Protein AF-A0A359E8S1-F1 (afdb_monomer)

pLDDT: mean 85.15, std 16.0, range [52.91, 98.75]

Solvent-accessible surface area (backbone atoms only — not comparable to full-atom values): 5880 Å² total; per-residue (Å²): 112,73,70,60,55,50,54,52,55,55,54,58,60,58,66,73,65,75,69,86,79,79,72,77,51,79,89,73,49,80,91,60,82,71,47,79,49,80,50,60,53,67,72,57,52,53,48,48,70,34,80,74,32,28,78,39,86,68,62,40,66,24,32,45,33,46,35,44,95,92,48,75,49,77,45,74,78,38,75,44,66,67,66,79,71,79,53,41,76,44,92,75,118

Sequence (93 aa):
MKKFNLLFLFSFFFVLQGFAQNDIDWVFDDSSLPEIYIVIDQDSLDQLFEPEGWYSDHEYPATFIFKRDAEIDTVDNIGFRIRGNTSRASQKK

Radius of gyration: 25.04 Å; Cα contacts (8 Å, |Δi|>4): 92; chains: 1; bounding box: 75×26×40 Å

Structure (mmCIF, N/CA/C/O backbone):
data_AF-A0A359E8S1-F1
#
_entry.id   AF-A0A359E8S1-F1
#
loop_
_atom_site.group_PDB
_atom_site.id
_atom_site.type_symbol
_atom_site.label_atom_id
_atom_site.label_alt_id
_atom_site.label_comp_id
_atom_site.label_asym_id
_atom_site.label_entity_id
_atom_site.label_seq_id
_atom_site.pdbx_PDB_ins_code
_atom_site.Cartn_x
_atom_site.Cartn_y
_atom_site.Cartn_z
_atom_site.occupancy
_atom_site.B_iso_or_equiv
_atom_site.auth_seq_id
_atom_site.auth_comp_id
_atom_site.auth_asym_id
_atom_site.auth_atom_id
_atom_site.pdbx_PDB_model_num
ATOM 1 N N . MET A 1 1 ? 61.509 0.188 -22.748 1.00 55.44 1 MET A N 1
ATOM 2 C CA . MET A 1 1 ? 60.421 -0.711 -23.206 1.00 55.44 1 MET A CA 1
ATOM 3 C C . MET A 1 1 ? 59.537 -1.231 -22.066 1.00 55.44 1 MET A C 1
ATOM 5 O O . MET A 1 1 ? 58.331 -1.091 -22.172 1.00 55.44 1 MET A O 1
ATOM 9 N N . LYS A 1 2 ? 60.075 -1.735 -20.940 1.00 52.91 2 LYS A N 1
ATOM 10 C CA . LYS A 1 2 ? 59.253 -2.261 -19.818 1.00 52.91 2 LYS A CA 1
ATOM 11 C C . LYS A 1 2 ? 58.328 -1.228 -19.134 1.00 52.91 2 LYS A C 1
ATOM 13 O O . LYS A 1 2 ? 57.205 -1.563 -18.789 1.00 52.91 2 LYS A O 1
ATOM 18 N N . LYS A 1 3 ? 58.763 0.034 -18.994 1.00 53.28 3 LYS A N 1
ATOM 19 C CA . LYS A 1 3 ? 57.964 1.119 -18.377 1.00 53.28 3 LYS A CA 1
ATOM 20 C C . LYS A 1 3 ? 56.783 1.592 -19.244 1.00 53.28 3 LYS A C 1
ATOM 22 O O . LYS A 1 3 ? 55.773 2.015 -18.703 1.00 53.28 3 LYS A O 1
ATOM 27 N N . PHE A 1 4 ? 56.903 1.482 -20.570 1.00 55.75 4 PHE A N 1
ATOM 28 C CA . PHE A 1 4 ? 55.847 1.863 -21.518 1.00 55.75 4 PHE A CA 1
ATOM 29 C C . PHE A 1 4 ? 54.712 0.826 -21.532 1.00 55.75 4 PHE A C 1
ATOM 31 O O . PHE A 1 4 ? 53.544 1.191 -21.496 1.00 55.75 4 PHE A O 1
ATOM 38 N N . ASN A 1 5 ? 55.058 -0.464 -21.440 1.00 59.31 5 ASN A N 1
ATOM 39 C CA . ASN A 1 5 ? 54.081 -1.549 -21.279 1.00 59.31 5 ASN A CA 1
ATOM 40 C C . ASN A 1 5 ? 53.354 -1.502 -19.925 1.00 59.31 5 ASN A C 1
ATOM 42 O O . ASN A 1 5 ? 52.184 -1.859 -19.851 1.00 59.31 5 ASN A O 1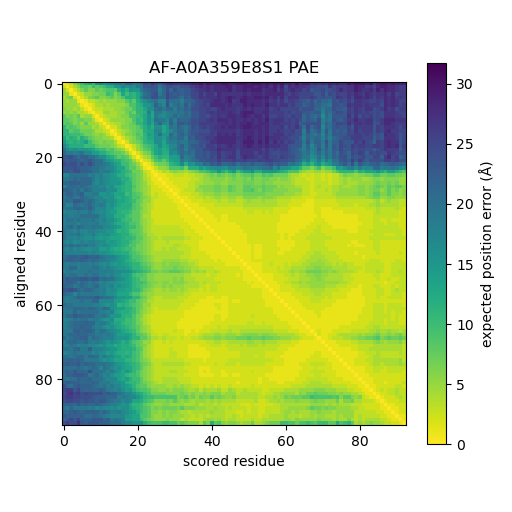
ATOM 46 N N . LEU A 1 6 ? 54.020 -1.032 -18.862 1.00 57.41 6 LEU A N 1
ATOM 47 C CA . LEU A 1 6 ? 53.401 -0.875 -17.542 1.00 57.41 6 LEU A CA 1
ATOM 48 C C . LEU A 1 6 ? 52.359 0.257 -17.522 1.00 57.41 6 LEU A C 1
ATOM 50 O O . LEU A 1 6 ? 51.294 0.094 -16.938 1.00 57.41 6 LEU A O 1
ATOM 54 N N . LEU A 1 7 ? 52.639 1.371 -18.208 1.00 58.78 7 LEU A N 1
ATOM 55 C CA . LEU A 1 7 ? 51.697 2.484 -18.384 1.00 58.78 7 LEU A CA 1
ATOM 56 C C . LEU A 1 7 ? 50.463 2.068 -19.199 1.00 58.78 7 LEU A C 1
ATOM 58 O O . LEU A 1 7 ? 49.345 2.453 -18.869 1.00 58.78 7 LEU A O 1
ATOM 62 N N . PHE A 1 8 ? 50.662 1.227 -20.217 1.00 58.94 8 PHE A N 1
ATOM 63 C CA . PHE A 1 8 ? 49.576 0.678 -21.028 1.00 58.94 8 PHE A CA 1
ATOM 64 C C . PHE A 1 8 ? 48.684 -0.289 -20.226 1.00 58.94 8 PHE A C 1
ATOM 66 O O . PHE A 1 8 ? 47.460 -0.218 -20.321 1.00 58.94 8 PHE A O 1
ATOM 73 N N . LEU A 1 9 ? 49.278 -1.128 -19.364 1.00 59.38 9 LEU A N 1
ATOM 74 C CA . LEU A 1 9 ? 48.531 -1.997 -18.442 1.00 59.38 9 LEU A CA 1
ATOM 75 C C . LEU A 1 9 ? 47.707 -1.195 -17.420 1.00 59.38 9 LEU A C 1
ATOM 77 O O . LEU A 1 9 ? 46.577 -1.565 -17.112 1.00 59.38 9 LEU A O 1
ATOM 81 N N . PHE A 1 10 ? 48.257 -0.088 -16.912 1.00 58.09 10 PHE A N 1
ATOM 82 C CA . PHE A 1 10 ? 47.574 0.770 -15.939 1.00 58.09 10 PHE A CA 1
ATOM 83 C C . PHE A 1 10 ? 46.400 1.535 -16.570 1.00 5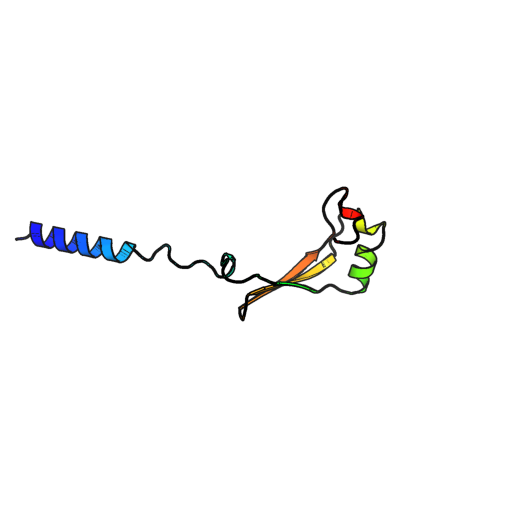8.09 10 PHE A C 1
ATOM 85 O O . PHE A 1 10 ? 45.347 1.681 -15.953 1.00 58.09 10 PHE A O 1
ATOM 92 N N . SER A 1 11 ? 46.546 1.955 -17.832 1.00 61.06 11 SER A N 1
ATOM 93 C CA . SER A 1 11 ? 45.462 2.572 -18.603 1.00 61.06 11 SER A CA 1
ATOM 94 C C . SER A 1 11 ? 44.318 1.597 -18.894 1.00 61.06 11 SER A C 1
ATOM 96 O O . SER A 1 11 ? 43.167 2.022 -18.910 1.00 61.06 11 SER A O 1
ATOM 98 N N . PHE A 1 12 ? 44.601 0.307 -19.099 1.00 60.53 12 PHE A N 1
ATOM 99 C CA . PHE A 1 12 ? 43.568 -0.710 -19.334 1.00 60.53 12 PHE A CA 1
ATOM 100 C C . PHE A 1 12 ? 42.722 -0.986 -18.078 1.00 60.53 12 PHE A C 1
ATOM 102 O O . PHE A 1 12 ? 41.520 -1.222 -18.176 1.00 60.53 12 PHE A O 1
ATOM 109 N N . PHE A 1 13 ? 43.322 -0.879 -16.887 1.00 59.25 13 PHE A N 1
ATOM 110 C CA . PHE A 1 13 ? 42.624 -1.069 -15.611 1.00 59.25 13 PHE A CA 1
ATOM 111 C C . PHE A 1 13 ? 41.652 0.081 -15.278 1.00 59.25 13 PHE A C 1
ATOM 113 O O . PHE A 1 13 ? 40.630 -0.144 -14.636 1.00 59.25 13 PHE A O 1
ATOM 120 N N . PHE A 1 14 ? 41.927 1.303 -15.754 1.00 59.41 14 PHE A N 1
ATOM 121 C CA . PHE A 1 14 ? 41.061 2.471 -15.534 1.00 59.41 14 PHE A CA 1
ATOM 122 C C . PHE A 1 14 ? 39.789 2.470 -16.398 1.00 59.41 14 PHE A C 1
ATOM 124 O O . PHE A 1 14 ? 38.761 2.977 -15.959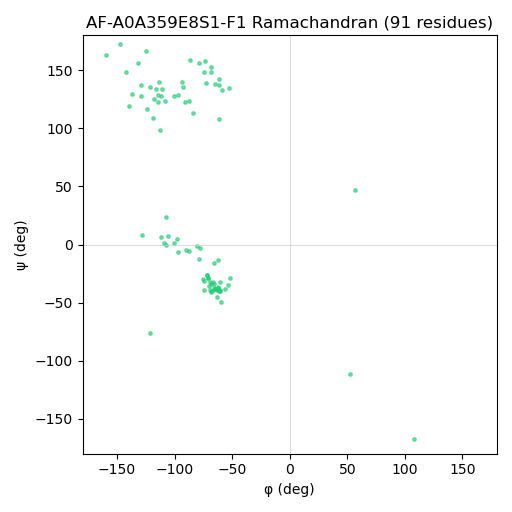 1.00 59.41 14 PHE A O 1
ATOM 131 N N . VAL A 1 15 ? 39.818 1.870 -17.594 1.00 60.12 15 VAL A N 1
ATOM 132 C CA . VAL A 1 15 ? 38.642 1.805 -18.489 1.00 60.12 15 VAL A CA 1
ATOM 133 C C . VAL A 1 15 ? 37.571 0.837 -17.957 1.00 60.12 15 VAL A C 1
ATOM 135 O O . VAL A 1 15 ? 36.385 1.043 -18.194 1.00 60.12 15 VAL A O 1
ATOM 138 N N . LEU A 1 16 ? 37.959 -0.175 -17.171 1.00 57.19 16 LEU A N 1
ATOM 139 C CA . LEU A 1 16 ? 37.029 -1.149 -16.577 1.00 57.19 16 LEU A CA 1
ATOM 140 C C . LEU A 1 16 ? 36.278 -0.629 -15.336 1.00 57.19 16 LEU A C 1
ATOM 142 O O . LEU A 1 16 ? 35.314 -1.255 -14.908 1.00 57.19 16 LEU A O 1
ATOM 146 N N . GLN A 1 17 ? 36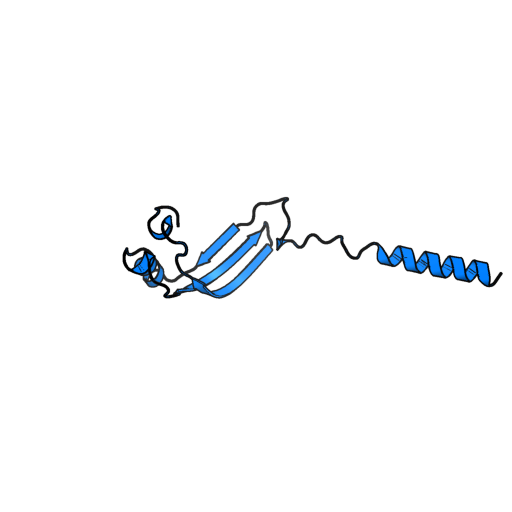.686 0.504 -14.757 1.00 58.25 17 GLN A N 1
ATOM 147 C CA . GLN A 1 17 ? 36.057 1.076 -13.553 1.00 58.25 17 GLN A CA 1
ATOM 148 C C . GLN A 1 17 ? 34.859 1.999 -13.876 1.00 58.25 17 GLN A C 1
ATOM 150 O O . GLN A 1 17 ? 34.179 2.461 -12.965 1.00 58.25 17 GLN A O 1
ATOM 155 N N . GLY A 1 18 ? 34.581 2.274 -15.159 1.00 57.12 18 GLY A N 1
ATOM 156 C CA . GLY A 1 18 ? 33.595 3.276 -15.597 1.00 57.12 18 GLY A CA 1
ATOM 157 C C . GLY A 1 18 ? 32.118 2.857 -15.583 1.00 57.12 18 GLY A C 1
ATOM 158 O O . GLY A 1 18 ? 31.269 3.678 -15.914 1.00 57.12 18 GLY A O 1
ATOM 159 N N . PHE A 1 19 ? 31.788 1.615 -15.214 1.00 56.28 19 PHE A N 1
ATOM 160 C CA . PHE A 1 19 ? 30.415 1.082 -15.305 1.00 56.28 19 PHE A CA 1
ATOM 161 C C . PHE A 1 19 ? 29.735 0.817 -13.955 1.00 56.28 19 PHE A C 1
ATOM 163 O O . PHE A 1 19 ? 28.635 0.286 -13.925 1.00 56.28 19 PHE A O 1
ATOM 170 N N . ALA A 1 20 ? 30.343 1.194 -12.828 1.00 57.53 20 ALA A N 1
ATOM 171 C CA . ALA A 1 20 ? 29.822 0.818 -11.509 1.00 57.53 20 ALA A CA 1
ATOM 172 C C . ALA A 1 20 ? 28.615 1.649 -11.008 1.00 57.53 20 ALA A C 1
ATOM 174 O O . ALA A 1 20 ? 28.129 1.375 -9.917 1.00 57.53 20 ALA A O 1
ATOM 175 N N . GLN A 1 21 ? 28.155 2.674 -11.740 1.00 60.06 21 GLN A N 1
ATOM 176 C CA . GLN A 1 21 ? 27.154 3.643 -11.243 1.00 60.06 21 GLN A CA 1
ATOM 177 C C . GLN A 1 21 ? 25.933 3.860 -12.156 1.00 60.06 21 GLN A C 1
ATOM 179 O O . GLN A 1 21 ? 25.162 4.777 -11.899 1.00 60.06 21 GLN A O 1
ATOM 184 N N . ASN A 1 22 ? 25.753 3.073 -13.222 1.00 59.41 22 ASN A N 1
ATOM 185 C CA . ASN A 1 22 ? 24.779 3.392 -14.280 1.00 59.41 22 ASN A CA 1
ATOM 186 C C . ASN A 1 22 ? 23.516 2.526 -14.324 1.00 59.41 22 ASN A C 1
ATOM 188 O O . ASN A 1 22 ? 22.869 2.495 -15.363 1.00 59.41 22 ASN A O 1
ATOM 192 N N . ASP A 1 23 ? 23.120 1.906 -13.218 1.00 65.69 23 ASP A N 1
ATOM 193 C CA . ASP A 1 23 ? 21.777 1.338 -13.125 1.00 65.69 23 ASP A CA 1
ATOM 194 C C . ASP A 1 23 ? 21.005 2.145 -12.081 1.00 65.69 23 ASP A C 1
ATOM 196 O O . ASP A 1 23 ? 21.183 1.972 -10.874 1.00 65.69 23 ASP A O 1
ATOM 200 N N . ILE A 1 24 ? 20.189 3.095 -12.552 1.00 69.81 24 ILE A N 1
ATOM 201 C CA . ILE A 1 24 ? 19.081 3.596 -11.738 1.00 69.81 24 ILE A CA 1
ATOM 202 C C . ILE A 1 24 ? 18.200 2.372 -11.502 1.00 69.81 24 ILE A C 1
ATOM 204 O O . ILE A 1 24 ? 17.594 1.856 -12.438 1.00 69.81 24 ILE A O 1
ATOM 208 N N . ASP A 1 25 ? 18.215 1.864 -10.270 1.00 83.38 25 ASP A N 1
ATOM 209 C CA . ASP A 1 25 ? 17.328 0.788 -9.839 1.00 83.38 25 ASP A CA 1
ATOM 210 C C . ASP A 1 25 ? 15.890 1.198 -10.174 1.00 83.38 25 ASP A C 1
ATOM 212 O O . ASP A 1 25 ? 15.494 2.341 -9.920 1.00 83.38 25 ASP A O 1
ATOM 216 N N . TRP A 1 26 ? 15.119 0.282 -10.752 1.00 86.81 26 TRP A N 1
ATOM 217 C CA . TRP A 1 26 ? 13.738 0.516 -11.161 1.00 86.81 26 TRP A CA 1
ATOM 218 C C . TRP A 1 26 ? 12.886 1.090 -10.019 1.00 86.81 26 TRP A C 1
ATOM 220 O O . TRP A 1 26 ? 11.975 1.876 -10.259 1.00 86.81 26 TRP A O 1
ATOM 230 N N . VAL A 1 27 ? 13.211 0.795 -8.755 1.00 88.38 27 VAL A N 1
ATOM 231 C CA . VAL A 1 27 ? 12.544 1.400 -7.592 1.00 88.38 27 VAL A CA 1
ATOM 232 C C . VAL A 1 27 ? 12.711 2.926 -7.563 1.00 88.38 27 VAL A C 1
ATOM 234 O O . VAL A 1 27 ? 11.748 3.639 -7.267 1.00 88.38 27 VAL A O 1
ATOM 237 N N . PHE A 1 28 ? 13.897 3.435 -7.905 1.00 87.94 28 PHE A N 1
ATOM 238 C CA . PHE A 1 28 ? 14.270 4.853 -7.840 1.00 87.94 28 PHE A CA 1
ATOM 239 C C . PHE A 1 28 ? 14.150 5.602 -9.174 1.00 87.94 28 PHE A C 1
ATOM 241 O O . PHE A 1 28 ? 14.508 6.778 -9.228 1.00 87.94 28 PHE A O 1
ATOM 248 N N . ASP A 1 29 ? 13.640 4.959 -10.226 1.00 87.12 29 ASP A N 1
ATOM 249 C CA . ASP A 1 29 ? 13.364 5.623 -11.501 1.00 87.12 29 ASP A CA 1
ATOM 250 C C . ASP A 1 29 ? 12.323 6.752 -11.330 1.00 87.12 29 ASP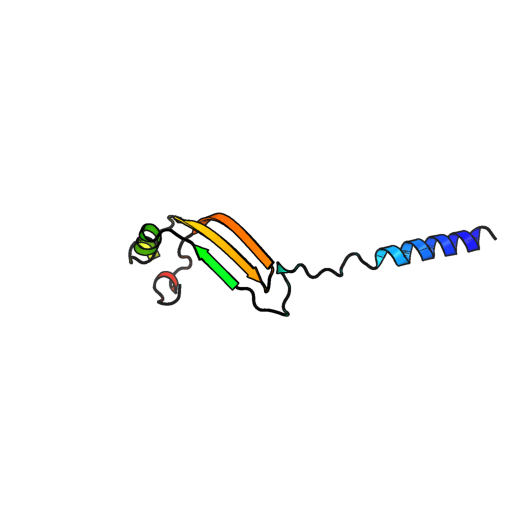 A C 1
ATOM 252 O O . ASP A 1 29 ? 11.324 6.609 -10.618 1.00 87.12 29 ASP A O 1
ATOM 256 N N . ASP A 1 30 ? 12.551 7.900 -11.960 1.00 90.12 30 ASP A N 1
ATOM 257 C CA . ASP A 1 30 ? 11.655 9.062 -11.952 1.00 90.12 30 ASP A CA 1
ATOM 258 C C . ASP A 1 30 ? 10.964 9.300 -13.306 1.00 90.12 30 ASP A C 1
ATOM 260 O O . ASP A 1 30 ? 10.150 10.219 -13.435 1.00 90.12 30 ASP A O 1
ATOM 264 N N . SER A 1 31 ? 11.229 8.443 -14.299 1.00 92.19 31 SER A N 1
ATOM 265 C CA . SER A 1 31 ? 10.644 8.521 -15.640 1.00 92.19 31 SER A CA 1
ATOM 266 C C . SER A 1 31 ? 9.157 8.139 -15.685 1.00 92.19 31 SER A C 1
ATOM 268 O O . SER A 1 31 ? 8.410 8.629 -16.539 1.00 92.19 31 SER A O 1
ATOM 270 N N . SER A 1 32 ? 8.709 7.312 -14.737 1.00 92.31 32 SER A N 1
ATOM 271 C CA . SER A 1 32 ? 7.322 6.873 -14.564 1.00 92.31 32 SER A CA 1
ATOM 272 C C . SER A 1 32 ? 6.869 7.010 -13.106 1.00 92.31 32 SER A C 1
ATOM 274 O O . SER A 1 32 ? 7.680 7.062 -12.179 1.00 92.31 32 SER A O 1
ATOM 276 N N . LEU A 1 33 ? 5.554 7.114 -12.883 1.00 94.50 33 LEU A N 1
ATOM 277 C CA . LEU A 1 33 ? 4.985 7.154 -11.534 1.00 94.50 33 LEU A CA 1
ATOM 278 C C . LEU A 1 33 ? 4.641 5.724 -11.090 1.00 94.50 33 LEU A C 1
ATOM 280 O O . LEU A 1 33 ? 3.842 5.078 -11.771 1.00 94.50 33 LEU A O 1
ATOM 284 N N . PRO A 1 34 ? 5.178 5.229 -9.962 1.00 95.81 34 PRO A N 1
ATOM 285 C CA . PRO A 1 34 ? 4.814 3.914 -9.460 1.00 95.81 34 PRO A CA 1
ATOM 286 C C . PRO A 1 34 ? 3.409 3.893 -8.843 1.00 95.81 34 PRO A C 1
ATOM 288 O O . PRO A 1 34 ? 2.878 4.904 -8.376 1.00 95.81 34 PRO A O 1
ATOM 291 N N . GLU A 1 35 ? 2.832 2.699 -8.791 1.00 96.69 35 GLU A N 1
ATOM 292 C CA . GLU A 1 35 ? 1.539 2.387 -8.194 1.00 96.69 35 GLU A CA 1
ATOM 293 C C . GLU A 1 35 ? 1.739 1.490 -6.963 1.00 96.69 35 GLU A C 1
ATOM 295 O O . GLU A 1 35 ? 2.553 0.565 -6.979 1.00 96.69 35 GLU A O 1
ATOM 300 N N . ILE A 1 36 ? 0.972 1.736 -5.899 1.00 97.44 36 ILE A N 1
ATOM 301 C CA . ILE A 1 36 ? 0.931 0.873 -4.713 1.00 97.44 36 ILE A CA 1
ATOM 302 C C . ILE A 1 36 ? -0.482 0.322 -4.574 1.00 97.44 36 ILE A C 1
ATOM 304 O O . ILE A 1 36 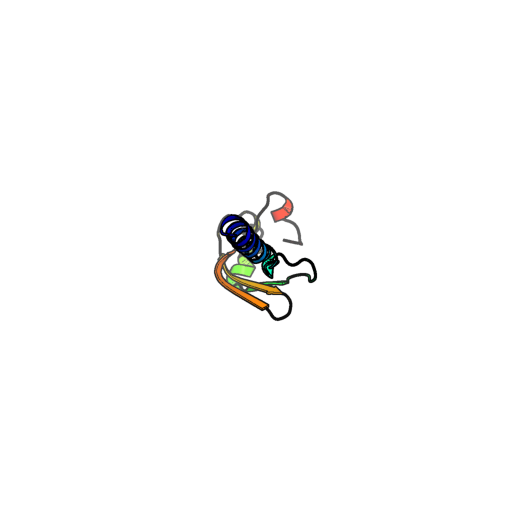? -1.443 1.089 -4.485 1.00 97.44 36 ILE A O 1
ATOM 308 N N . TYR A 1 37 ? -0.592 -0.999 -4.498 1.00 98.19 37 TYR A N 1
ATOM 309 C CA . TYR A 1 37 ? -1.830 -1.693 -4.173 1.00 98.19 37 TYR A CA 1
ATOM 310 C C . TYR A 1 37 ? -1.692 -2.340 -2.800 1.00 98.19 37 TYR A C 1
ATOM 312 O O . TYR A 1 37 ? -0.690 -2.992 -2.504 1.00 98.19 37 TYR A O 1
ATOM 320 N N . ILE A 1 38 ? -2.714 -2.160 -1.967 1.00 98.06 38 ILE A N 1
ATOM 321 C CA . ILE A 1 38 ? -2.833 -2.818 -0.668 1.00 98.06 38 ILE A CA 1
ATOM 322 C C . ILE A 1 38 ? -4.039 -3.743 -0.738 1.00 98.06 38 ILE A C 1
ATOM 324 O O . ILE A 1 38 ? -5.148 -3.291 -1.028 1.00 98.06 38 ILE A O 1
ATOM 328 N N . VAL A 1 39 ? -3.820 -5.027 -0.476 1.00 98.44 39 VAL A N 1
ATOM 329 C CA . VAL A 1 39 ? -4.888 -6.025 -0.357 1.00 98.44 39 VAL A CA 1
ATOM 330 C C . VAL A 1 39 ? -5.005 -6.411 1.108 1.00 98.44 39 VAL A C 1
ATOM 332 O O . VAL A 1 39 ? -4.026 -6.819 1.723 1.00 98.44 39 VAL A O 1
ATOM 335 N N . ILE A 1 40 ? -6.193 -6.256 1.671 1.00 98.44 40 ILE A N 1
ATOM 336 C CA . ILE A 1 40 ? -6.502 -6.496 3.081 1.00 98.44 40 ILE A CA 1
ATOM 337 C C . ILE A 1 40 ? -7.895 -7.117 3.161 1.00 98.44 40 ILE A C 1
ATOM 339 O O . ILE A 1 40 ? -8.741 -6.834 2.307 1.00 98.44 40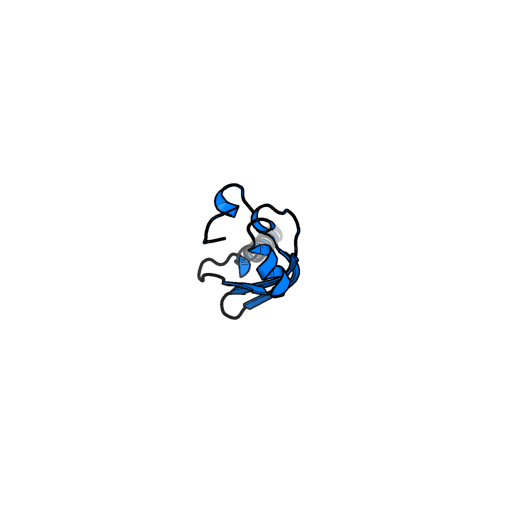 ILE A O 1
ATOM 343 N N . ASP A 1 41 ? -8.127 -7.965 4.160 1.00 98.38 41 ASP A N 1
ATOM 344 C CA . ASP A 1 41 ? -9.447 -8.547 4.384 1.00 98.38 41 ASP A CA 1
ATOM 345 C C . ASP A 1 41 ? -10.488 -7.460 4.687 1.00 98.38 41 ASP A C 1
ATOM 347 O O . ASP A 1 41 ? -10.214 -6.462 5.360 1.00 98.38 41 ASP A O 1
ATOM 351 N N . GLN A 1 42 ? -11.704 -7.648 4.170 1.00 98.06 42 GLN A N 1
ATOM 352 C CA . GLN A 1 42 ? -12.758 -6.637 4.260 1.00 98.06 42 GLN A CA 1
ATOM 353 C C . GLN A 1 42 ? -13.161 -6.340 5.711 1.00 98.06 42 GLN A C 1
ATOM 355 O O . GLN A 1 42 ? -13.399 -5.187 6.047 1.00 98.06 42 GLN A O 1
ATOM 360 N N . ASP A 1 43 ? -13.200 -7.350 6.580 1.00 98.06 43 ASP A N 1
ATOM 361 C CA . ASP A 1 43 ? -13.540 -7.181 7.997 1.00 98.06 43 ASP A CA 1
ATOM 362 C C . ASP A 1 43 ? -12.502 -6.329 8.747 1.00 98.06 43 ASP A C 1
ATOM 364 O O . ASP A 1 43 ? -12.848 -5.480 9.569 1.00 98.06 43 ASP A O 1
ATOM 368 N N . SER A 1 44 ? -11.228 -6.520 8.417 1.00 97.56 44 SER A N 1
ATOM 369 C CA . SER A 1 44 ? -10.097 -5.747 8.919 1.00 97.56 44 SER A CA 1
ATOM 370 C C . SER A 1 44 ? -10.135 -4.314 8.393 1.00 97.56 44 SER A C 1
ATOM 372 O O . SER A 1 44 ? -9.893 -3.367 9.142 1.00 97.56 44 SER A O 1
ATOM 374 N N . LEU A 1 45 ? -10.484 -4.141 7.114 1.00 96.69 45 LEU A N 1
ATOM 375 C CA . LEU A 1 45 ? -10.658 -2.830 6.497 1.00 96.69 45 LEU A CA 1
ATOM 376 C C . LEU A 1 45 ? -11.798 -2.044 7.152 1.00 96.69 45 LEU A C 1
ATOM 378 O O . LEU A 1 45 ? -11.623 -0.866 7.461 1.00 96.69 45 LEU A O 1
ATOM 382 N N . ASP A 1 46 ? -12.936 -2.694 7.390 1.00 96.81 46 ASP A N 1
ATOM 383 C CA . ASP A 1 46 ? -14.101 -2.079 8.022 1.00 96.81 46 ASP A CA 1
ATOM 384 C C . ASP A 1 46 ? -13.744 -1.570 9.425 1.00 96.81 46 ASP A C 1
ATOM 386 O O . ASP A 1 46 ? -13.940 -0.388 9.712 1.00 96.81 46 ASP A O 1
ATOM 390 N N . GLN A 1 47 ? -13.108 -2.407 10.254 1.00 96.06 47 GLN A N 1
ATOM 391 C CA . GLN A 1 47 ? -12.645 -2.010 11.590 1.00 96.06 47 GLN A CA 1
ATOM 392 C C . GLN A 1 47 ? -11.610 -0.881 11.549 1.00 96.06 47 GLN A C 1
ATOM 394 O O . GLN A 1 47 ? -11.647 0.034 12.371 1.00 96.06 47 GLN A O 1
ATOM 399 N N . LEU A 1 48 ? -10.683 -0.912 10.585 1.00 94.88 48 LEU A N 1
ATOM 400 C CA . LEU A 1 48 ? -9.676 0.136 10.428 1.00 94.88 48 LEU A CA 1
ATOM 401 C C . LEU A 1 48 ? -10.319 1.509 10.164 1.00 94.88 48 LEU A C 1
ATOM 403 O O . LEU A 1 48 ? -9.774 2.534 10.584 1.00 94.88 48 LEU A O 1
ATOM 407 N N . PHE A 1 49 ? -11.471 1.539 9.486 1.00 93.00 49 PHE A N 1
ATOM 408 C CA . PHE A 1 49 ? -12.208 2.761 9.165 1.00 93.00 49 PHE A CA 1
ATOM 409 C C . PHE A 1 49 ? -13.236 3.193 10.218 1.00 93.00 49 PHE A C 1
ATOM 411 O O . PHE A 1 49 ? -13.764 4.305 10.097 1.00 93.00 49 PHE A O 1
ATOM 418 N N . GLU A 1 50 ? -13.469 2.414 11.271 1.00 94.62 50 GLU A N 1
ATOM 419 C CA . GLU A 1 50 ? -14.257 2.857 12.425 1.00 94.62 50 GLU A CA 1
ATOM 420 C C . GLU A 1 50 ? -13.511 3.950 13.223 1.00 94.62 50 GLU A C 1
ATOM 422 O O . GLU A 1 50 ? -12.275 3.946 13.276 1.00 94.62 50 GLU A O 1
ATOM 427 N N . PRO A 1 51 ? -14.216 4.906 13.865 1.00 92.69 51 PRO A N 1
ATOM 428 C CA . PRO A 1 51 ? -13.584 5.957 14.670 1.00 92.69 51 PRO A CA 1
ATOM 429 C C . PRO A 1 51 ? -12.623 5.427 15.747 1.00 92.69 51 PRO A C 1
ATOM 431 O O . PRO A 1 51 ? -11.591 6.045 16.018 1.00 92.69 51 PRO A O 1
ATOM 434 N N . GLU A 1 52 ? -12.940 4.276 16.340 1.00 90.56 52 GLU A N 1
ATOM 435 C CA . GLU A 1 52 ? -12.102 3.556 17.297 1.00 90.56 52 GLU A CA 1
ATOM 436 C C . GLU A 1 52 ? -10.813 3.025 16.642 1.00 90.56 52 GLU A C 1
ATOM 438 O O . GLU A 1 52 ? -9.736 3.083 17.243 1.00 90.56 52 GLU A O 1
ATOM 443 N N . GLY A 1 53 ? -10.901 2.568 15.389 1.00 91.31 53 GLY A N 1
ATOM 444 C CA . GLY A 1 53 ? -9.776 2.075 14.595 1.00 91.31 53 GLY A CA 1
ATOM 445 C C . GLY A 1 53 ? -8.778 3.168 14.213 1.00 91.31 53 GLY A C 1
ATOM 446 O O . GLY A 1 53 ? -7.568 2.934 14.221 1.00 91.31 53 GLY A O 1
ATOM 447 N N . TRP A 1 54 ? -9.242 4.399 13.973 1.00 92.94 54 TRP A N 1
ATOM 448 C CA . TRP A 1 54 ? -8.393 5.516 13.528 1.00 92.94 54 TRP A CA 1
ATOM 449 C C . TRP A 1 54 ? -7.220 5.807 14.469 1.00 92.94 54 TRP A C 1
ATOM 451 O O . TRP A 1 54 ? -6.114 6.131 14.021 1.00 92.94 54 TRP A O 1
ATOM 461 N N . TYR A 1 55 ? -7.457 5.705 15.777 1.00 92.56 55 TYR A N 1
ATOM 462 C CA . TYR A 1 55 ? -6.472 5.992 16.824 1.00 92.56 55 TYR A CA 1
ATOM 463 C C . TYR A 1 55 ? -5.824 4.738 17.416 1.00 92.56 55 TYR A C 1
ATOM 465 O O . TYR A 1 55 ? -4.945 4.859 18.268 1.00 92.56 55 TYR A O 1
ATOM 473 N N . SER A 1 56 ? -6.194 3.556 16.923 1.00 93.88 56 SER A N 1
ATOM 474 C CA . SER A 1 56 ? -5.565 2.298 17.304 1.00 93.88 56 SER A CA 1
ATOM 475 C C . SER A 1 56 ? -4.124 2.207 16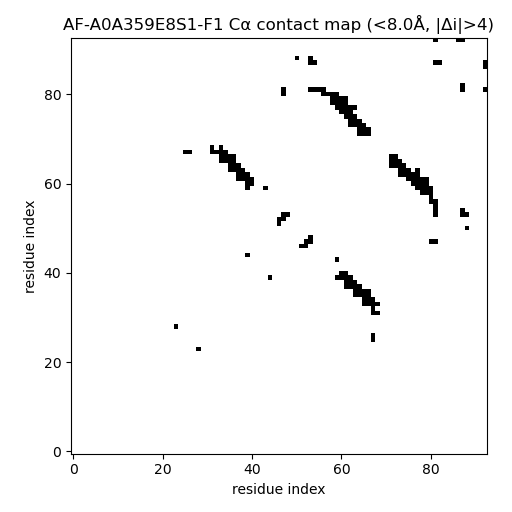.781 1.00 93.88 56 SER A C 1
ATOM 477 O O . SER A 1 56 ? -3.753 2.817 15.771 1.00 93.88 56 SER A O 1
ATOM 479 N N . ASP A 1 57 ? -3.295 1.442 17.491 1.00 94.81 57 ASP A N 1
ATOM 480 C CA . ASP A 1 57 ? -1.965 1.013 17.041 1.00 94.81 57 ASP A CA 1
ATOM 481 C C . ASP A 1 57 ? -1.949 -0.471 16.632 1.00 94.81 57 ASP A C 1
ATOM 483 O O . ASP A 1 57 ? -0.885 -1.013 16.343 1.00 94.81 57 ASP A O 1
ATOM 487 N N . HIS A 1 58 ? -3.117 -1.120 16.586 1.00 95.69 58 HIS A N 1
ATOM 488 C CA . HIS A 1 58 ? -3.255 -2.467 16.043 1.00 95.69 58 HIS A CA 1
ATOM 489 C C . HIS A 1 58 ? -2.941 -2.486 14.540 1.00 95.69 58 HIS A C 1
ATOM 491 O O . HIS A 1 58 ? -3.340 -1.580 13.808 1.00 95.69 58 HIS A O 1
ATOM 497 N N . GLU A 1 59 ? -2.219 -3.515 14.099 1.00 97.56 59 GLU A N 1
ATOM 498 C CA . GLU A 1 59 ? -1.833 -3.730 12.704 1.00 97.56 59 GLU A CA 1
ATOM 499 C C . GLU A 1 59 ? -2.572 -4.946 12.160 1.00 97.56 59 GLU A C 1
ATOM 501 O O . GLU A 1 59 ? -2.523 -6.023 12.755 1.00 97.56 59 GLU A O 1
ATOM 506 N N . TYR A 1 60 ? -3.241 -4.761 11.025 1.00 97.75 60 TYR A N 1
ATOM 507 C CA . TYR A 1 60 ? -3.978 -5.813 10.341 1.00 97.75 60 TYR A CA 1
ATOM 508 C C . TYR A 1 60 ? -3.098 -6.472 9.272 1.00 97.75 60 TYR A C 1
ATOM 510 O O . TYR A 1 60 ? -2.372 -5.754 8.577 1.00 97.75 60 TYR A O 1
ATOM 518 N N . PRO A 1 61 ? -3.152 -7.805 9.108 1.00 98.31 61 PRO A N 1
ATOM 519 C CA . PRO A 1 61 ? -2.460 -8.487 8.022 1.00 98.31 61 PRO A CA 1
ATOM 520 C C . PRO A 1 61 ? -2.920 -7.972 6.655 1.00 98.31 61 PRO A C 1
ATOM 522 O O . PRO A 1 61 ? -4.116 -7.859 6.390 1.00 98.31 61 PRO A O 1
ATOM 525 N N . ALA A 1 62 ? -1.970 -7.673 5.777 1.00 98.56 62 ALA A N 1
ATOM 526 C CA . ALA A 1 62 ? -2.239 -7.245 4.411 1.00 98.56 62 ALA A CA 1
ATOM 527 C C . ALA A 1 62 ? -1.137 -7.722 3.452 1.00 98.56 62 ALA A C 1
ATOM 529 O O . ALA A 1 62 ? -0.106 -8.259 3.862 1.00 98.56 62 ALA A O 1
ATOM 530 N N . THR A 1 63 ? -1.360 -7.512 2.159 1.00 98.75 63 THR A N 1
ATOM 531 C CA . THR A 1 63 ? -0.377 -7.699 1.089 1.00 98.75 63 THR A CA 1
ATOM 532 C C . THR A 1 63 ? -0.061 -6.347 0.469 1.00 98.75 63 THR A C 1
ATOM 534 O O . THR A 1 63 ? -0.971 -5.602 0.096 1.00 98.75 63 THR A O 1
ATOM 537 N N . PHE A 1 64 ? 1.227 -6.034 0.363 1.00 98.62 64 PHE A N 1
ATOM 538 C CA . PHE A 1 64 ? 1.732 -4.841 -0.304 1.00 98.62 64 PHE A CA 1
ATOM 539 C C . PHE A 1 64 ? 2.224 -5.214 -1.700 1.00 98.62 64 PHE A C 1
ATOM 541 O O . PHE A 1 64 ? 3.037 -6.123 -1.843 1.00 98.62 64 PHE A O 1
ATOM 548 N N . ILE A 1 65 ? 1.757 -4.502 -2.721 1.00 98.56 65 ILE A N 1
ATOM 549 C CA . ILE A 1 65 ? 2.190 -4.692 -4.105 1.00 98.56 65 ILE A CA 1
ATOM 550 C C . ILE A 1 65 ? 2.693 -3.348 -4.623 1.00 98.56 65 ILE A C 1
ATOM 552 O O . ILE A 1 65 ? 1.922 -2.390 -4.731 1.00 98.56 65 ILE A O 1
ATOM 556 N N . PHE A 1 66 ? 3.976 -3.285 -4.960 1.00 97.81 66 PHE A N 1
ATOM 557 C CA . PHE A 1 66 ? 4.580 -2.168 -5.673 1.00 97.81 66 PHE A CA 1
ATOM 558 C C . PHE A 1 66 ? 4.641 -2.509 -7.155 1.00 97.81 66 PHE A C 1
ATOM 560 O O . PHE A 1 66 ? 5.133 -3.568 -7.540 1.00 97.81 66 PHE A O 1
ATOM 567 N N . LYS A 1 67 ? 4.137 -1.611 -7.994 1.00 96.69 67 LYS A N 1
ATOM 568 C CA . LYS A 1 67 ? 4.132 -1.786 -9.441 1.00 96.69 67 LYS A CA 1
ATOM 569 C C . LYS A 1 67 ? 4.711 -0.557 -10.114 1.00 96.69 67 LYS A C 1
ATOM 571 O O . LYS A 1 67 ? 4.341 0.570 -9.793 1.00 96.69 67 LYS A O 1
ATOM 576 N N . ARG A 1 68 ? 5.551 -0.786 -11.114 1.00 95.38 68 ARG A N 1
ATOM 577 C CA . ARG A 1 68 ? 6.033 0.242 -12.029 1.00 95.38 68 ARG A CA 1
ATOM 578 C C . ARG A 1 68 ? 6.057 -0.336 -13.430 1.00 95.38 68 ARG A C 1
ATOM 580 O O . ARG A 1 68 ? 6.744 -1.317 -13.684 1.00 95.38 68 ARG A O 1
ATOM 587 N N . ASP A 1 69 ? 5.290 0.265 -14.332 1.00 92.38 69 ASP A N 1
ATOM 588 C CA . ASP A 1 69 ? 5.156 -0.211 -15.708 1.00 92.38 69 ASP A CA 1
ATOM 589 C C . ASP A 1 69 ? 4.788 -1.712 -15.762 1.00 92.38 69 ASP A C 1
ATOM 591 O O . ASP A 1 69 ? 3.673 -2.086 -15.379 1.00 92.38 69 ASP A O 1
ATOM 595 N N . ALA A 1 70 ? 5.702 -2.570 -16.226 1.00 92.19 70 ALA A N 1
ATOM 596 C CA . ALA A 1 70 ? 5.525 -4.025 -16.287 1.00 92.19 70 ALA A CA 1
ATOM 597 C C . ALA A 1 70 ? 6.145 -4.781 -15.094 1.00 92.19 70 ALA A C 1
ATOM 599 O O . ALA A 1 70 ? 5.958 -5.993 -14.983 1.00 92.19 70 ALA A O 1
ATOM 600 N N . GLU A 1 71 ? 6.873 -4.089 -14.220 1.00 94.31 71 GLU A N 1
ATOM 601 C CA . GLU A 1 71 ? 7.567 -4.663 -13.070 1.00 94.31 71 GLU A CA 1
ATOM 602 C C . GLU A 1 71 ? 6.680 -4.614 -11.824 1.00 94.31 71 GLU A C 1
ATOM 604 O O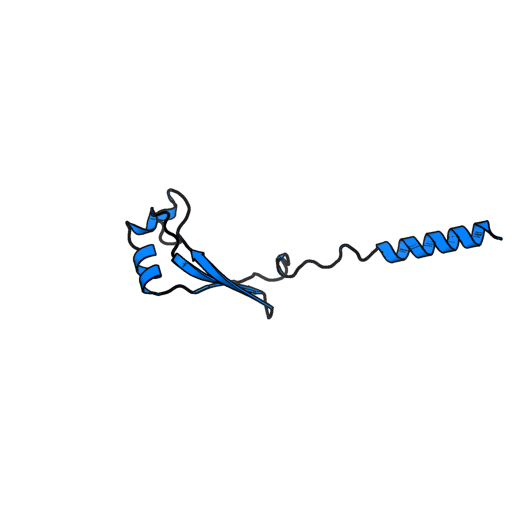 . GLU A 1 71 ? 5.991 -3.625 -11.555 1.00 94.31 71 GLU A O 1
ATOM 609 N N . ILE A 1 72 ? 6.657 -5.723 -11.084 1.00 96.31 72 ILE A N 1
ATOM 610 C CA . ILE A 1 72 ? 5.806 -5.920 -9.912 1.00 96.31 72 ILE A CA 1
ATOM 611 C C . ILE A 1 72 ? 6.641 -6.588 -8.823 1.00 96.31 72 ILE A C 1
ATOM 613 O O . ILE A 1 72 ? 7.247 -7.631 -9.064 1.00 96.31 72 ILE A O 1
ATOM 617 N N . ASP A 1 73 ? 6.607 -6.015 -7.624 1.00 97.00 73 ASP A N 1
ATOM 618 C CA . ASP A 1 73 ? 7.146 -6.602 -6.400 1.00 97.00 73 ASP A CA 1
ATOM 619 C C . ASP A 1 73 ? 6.026 -6.740 -5.364 1.00 97.00 73 ASP A C 1
ATOM 621 O O . ASP A 1 73 ? 5.187 -5.851 -5.208 1.00 97.00 73 ASP A O 1
ATOM 625 N N . THR A 1 74 ? 5.964 -7.889 -4.697 1.00 98.19 74 THR A N 1
ATOM 626 C CA . THR A 1 74 ? 4.889 -8.243 -3.765 1.00 98.19 74 THR A CA 1
ATOM 627 C C . THR A 1 74 ? 5.481 -8.706 -2.447 1.00 98.19 74 THR A C 1
ATOM 629 O O . THR A 1 74 ? 6.309 -9.614 -2.406 1.00 98.19 74 THR A O 1
ATOM 632 N N . VAL A 1 75 ? 5.009 -8.101 -1.361 1.00 98.44 75 VAL A N 1
ATOM 633 C CA . VAL A 1 75 ? 5.360 -8.472 0.006 1.00 98.44 75 VAL A CA 1
ATOM 634 C C . VAL A 1 75 ? 4.090 -8.904 0.725 1.00 98.44 75 VAL A C 1
ATOM 636 O O . VAL A 1 75 ? 3.219 -8.089 1.044 1.00 98.44 75 VAL A O 1
ATOM 639 N N . ASP A 1 76 ? 3.998 -10.205 0.971 1.00 98.38 76 ASP A N 1
ATOM 640 C CA . ASP A 1 76 ? 2.886 -10.810 1.693 1.00 98.38 76 ASP A CA 1
ATOM 641 C C . ASP A 1 76 ? 3.022 -10.614 3.210 1.00 98.38 76 ASP A C 1
ATOM 643 O O . ASP A 1 76 ? 4.125 -10.502 3.751 1.00 98.38 76 ASP A O 1
ATOM 647 N N . ASN A 1 77 ? 1.884 -10.665 3.906 1.00 97.38 77 ASN A N 1
ATOM 648 C CA . ASN A 1 77 ? 1.795 -10.715 5.368 1.00 97.38 77 ASN A CA 1
ATOM 649 C C . ASN A 1 77 ? 2.501 -9.542 6.080 1.00 97.38 77 ASN A C 1
ATOM 651 O O . ASN A 1 77 ? 3.249 -9.728 7.044 1.00 97.38 77 ASN A O 1
ATOM 655 N N . ILE A 1 78 ? 2.254 -8.324 5.598 1.00 98.25 78 ILE A N 1
ATOM 656 C CA . ILE A 1 78 ? 2.684 -7.089 6.261 1.00 98.25 78 ILE A CA 1
ATOM 657 C C . ILE A 1 78 ? 1.642 -6.634 7.288 1.00 98.25 78 ILE A C 1
ATOM 659 O O . ILE A 1 78 ? 0.470 -6.995 7.196 1.00 98.25 78 ILE A O 1
ATOM 663 N N . GLY A 1 79 ? 2.060 -5.814 8.255 1.00 98.06 79 GLY A N 1
ATOM 664 C CA . GLY A 1 79 ? 1.151 -5.111 9.162 1.00 98.06 79 GLY A CA 1
ATOM 665 C C . GLY A 1 79 ? 0.700 -3.772 8.572 1.00 98.06 79 GLY A C 1
ATOM 666 O O . GLY A 1 79 ? 1.532 -2.925 8.244 1.00 98.06 79 GLY A O 1
ATOM 667 N N . PHE A 1 80 ? -0.611 -3.562 8.441 1.00 97.62 80 PHE A N 1
ATOM 668 C CA . PHE A 1 80 ? -1.206 -2.331 7.916 1.00 97.62 80 PHE A CA 1
ATOM 669 C C . PHE A 1 80 ? -2.043 -1.609 8.975 1.00 97.62 80 PHE A C 1
ATOM 671 O O . PHE A 1 80 ? -2.856 -2.219 9.670 1.00 97.62 80 PHE A O 1
ATOM 678 N N . ARG A 1 81 ? -1.855 -0.288 9.093 1.00 95.88 81 ARG A N 1
ATOM 679 C CA . ARG A 1 81 ? -2.652 0.577 9.976 1.00 95.88 81 ARG A CA 1
ATOM 680 C C . ARG A 1 81 ? -2.598 2.047 9.581 1.00 95.88 81 ARG A C 1
ATOM 682 O O . ARG A 1 81 ? -1.665 2.497 8.915 1.00 95.88 81 ARG A O 1
ATOM 689 N N . ILE A 1 82 ? -3.542 2.826 10.105 1.00 95.00 82 ILE A N 1
ATOM 690 C CA . ILE A 1 82 ? -3.563 4.283 9.959 1.00 95.00 82 ILE A CA 1
ATOM 691 C C . ILE A 1 82 ? -2.465 4.916 10.834 1.00 95.00 82 ILE A C 1
ATOM 693 O O . ILE A 1 82 ? -2.231 4.531 11.983 1.00 95.00 82 ILE A O 1
ATOM 697 N N . ARG A 1 83 ? -1.776 5.925 10.287 1.00 92.94 83 ARG A N 1
ATOM 698 C CA . ARG A 1 83 ? -0.703 6.675 10.961 1.00 92.94 83 ARG A CA 1
ATOM 699 C C . ARG A 1 83 ? -0.979 8.180 10.954 1.00 92.94 83 ARG A C 1
ATOM 701 O O . ARG A 1 83 ? -1.838 8.687 10.239 1.00 92.94 83 ARG A O 1
ATOM 708 N N . GLY A 1 84 ? -0.215 8.902 11.770 1.00 91.19 84 GLY A N 1
ATOM 709 C CA . GLY A 1 84 ? -0.325 10.351 11.953 1.00 91.19 84 GLY A CA 1
ATOM 710 C C . GLY A 1 84 ? -0.931 10.725 13.302 1.00 91.19 84 GLY A C 1
ATOM 711 O O . GLY A 1 84 ? -1.019 9.885 14.194 1.00 91.19 84 GLY A O 1
ATOM 712 N N . ASN A 1 85 ? -1.314 11.990 13.470 1.00 88.50 85 ASN A N 1
ATOM 713 C CA . ASN A 1 85 ? -1.963 12.478 14.692 1.00 88.50 85 ASN A CA 1
ATOM 714 C C . ASN A 1 85 ? -3.335 13.076 14.346 1.00 88.50 85 ASN A C 1
ATOM 716 O O . ASN A 1 85 ? -4.355 12.405 14.466 1.00 88.50 85 ASN A O 1
ATOM 720 N N . THR A 1 86 ? -3.354 14.283 13.773 1.00 87.44 86 THR A N 1
ATOM 721 C CA . THR A 1 86 ? -4.586 14.943 13.302 1.00 87.44 86 THR A CA 1
ATOM 722 C C . THR A 1 86 ? -5.127 14.333 12.004 1.00 87.44 86 THR A C 1
ATOM 724 O O . THR A 1 86 ? -6.337 14.273 11.803 1.00 87.44 86 THR A O 1
ATOM 727 N N . SER A 1 87 ? -4.251 13.823 11.131 1.00 90.69 87 SER A N 1
ATOM 728 C CA . SER A 1 87 ? -4.638 13.171 9.868 1.00 90.69 87 SER A CA 1
ATOM 729 C C . SER A 1 87 ? -5.418 11.867 10.069 1.00 90.69 87 SER A C 1
ATOM 731 O O . SER A 1 87 ? -6.102 11.408 9.163 1.00 90.69 87 SER A O 1
ATOM 733 N N . ARG A 1 88 ? -5.406 11.282 11.273 1.00 90.56 88 ARG A N 1
ATOM 734 C CA . ARG A 1 88 ? -6.173 10.065 11.581 1.00 90.56 88 ARG A CA 1
ATOM 735 C C . ARG A 1 88 ? -7.691 10.249 11.444 1.00 90.56 88 ARG A C 1
ATOM 737 O O . ARG A 1 88 ? -8.398 9.262 11.359 1.00 90.56 88 ARG A O 1
ATOM 744 N N . ALA A 1 89 ? -8.212 11.471 11.339 1.00 90.44 89 ALA A N 1
ATOM 745 C CA . ALA A 1 89 ? -9.639 11.726 11.104 1.00 90.44 89 ALA A CA 1
ATOM 746 C C . ALA A 1 89 ? -9.972 12.234 9.684 1.00 90.44 89 ALA A C 1
ATOM 748 O O . ALA A 1 89 ? -11.141 12.424 9.364 1.00 90.44 89 ALA A O 1
ATOM 749 N N . SER A 1 90 ? -8.990 12.422 8.788 1.00 91.38 90 SER A N 1
ATOM 750 C CA . SER A 1 90 ? -9.258 12.945 7.434 1.00 91.38 90 SER A CA 1
ATOM 751 C C . SER A 1 90 ? -9.897 11.917 6.502 1.00 91.38 90 SER A C 1
ATOM 753 O O . SER A 1 90 ? -9.607 10.730 6.580 1.00 91.38 90 SER A O 1
ATOM 755 N N . GLN A 1 91 ? -10.735 12.364 5.567 1.00 89.06 91 GLN A N 1
ATOM 756 C CA . GLN A 1 91 ? -11.342 11.458 4.581 1.00 89.06 91 GLN A CA 1
ATOM 757 C C . GLN A 1 91 ? -10.293 10.755 3.714 1.00 89.06 91 GLN A C 1
ATOM 759 O O . GLN A 1 91 ? -10.419 9.568 3.438 1.00 89.06 91 GLN A O 1
ATOM 764 N N . LYS A 1 92 ? -9.235 11.478 3.326 1.00 90.00 92 LYS A N 1
ATOM 765 C CA . LYS A 1 92 ? -8.051 10.871 2.724 1.00 90.00 92 LYS A CA 1
ATOM 766 C C . LYS A 1 92 ? -7.137 10.382 3.842 1.00 90.00 92 LYS A C 1
ATOM 768 O O . LYS A 1 92 ? -6.627 11.211 4.601 1.00 90.00 92 LYS A O 1
ATOM 773 N N . LYS A 1 93 ? -6.988 9.069 3.942 1.00 84.06 93 LYS A N 1
ATOM 774 C CA . LYS A 1 93 ? -6.023 8.391 4.806 1.00 84.06 93 LYS A CA 1
ATOM 775 C C . LYS A 1 93 ? -4.798 7.984 4.008 1.00 84.06 93 LYS A C 1
ATOM 777 O O . LYS A 1 93 ? -4.960 7.773 2.785 1.00 84.06 93 LYS A O 1
#

Secondary structure (DSSP, 8-state):
-HHHHHHHHHHHHHHTTTTTT----GGG--SS--EEEEEE-HHHHHHHHSHHHHT----EEEEEEEEETTEEEEEEEEEE----SGGGGSS--

Mean predicted aligned error: 9.82 Å

Foldseek 3Di:
DVVVVVVVVVVVVVVVVPPPPPDPDPVNDPPFDKDKDKAFDPVVVVCCPPPVNLPDPFFGFIKIWIDDDPDIDIDGGDTDHHDDDVCSPDPPD